Protein AF-A0A950AW48-F1 (afdb_monomer_lite)

Radius of gyration: 24.1 Å; chains: 1; bounding box: 48×38×62 Å

Foldseek 3Di:
DLVVVLVVLLVVLVVLLCLCPPCPVVDVVNVCSNPPDLCVSVVVLVVSLVVVVVVVPPVVVVSSVVSVCSSVPSSNVPDDVVVVVPDDDDDDFDAAEEEDEQPAVGDDLVVVLVVCVVVVHAYYHYHDYDDDPSNVVCVVVPSHDPDTDHDD

Secondary structure (DSSP, 8-state):
-HHHHHHHHHHHHHHHHHHHHSSGGGSGGGHHHHHS-GGGGSHHHHHHHHHHHTTT-HHHHHHHHHHHHHIIIIITT----HHHHHPPPPSS-B--EEEEE--TT---HHHHHHHHHHHT--EEEEES----HHHHHHHHTT----PPBP--

Structure (mmCIF, N/CA/C/O backbone):
data_AF-A0A950AW48-F1
#
_entry.id   AF-A0A950AW48-F1
#
loop_
_atom_site.group_PDB
_atom_site.id
_atom_site.type_symbol
_atom_site.label_atom_id
_atom_site.label_alt_id
_atom_site.label_comp_id
_atom_site.label_asym_id
_atom_site.label_entity_id
_atom_site.label_seq_id
_atom_site.pdbx_PDB_ins_code
_atom_site.Cartn_x
_atom_site.Cartn_y
_atom_site.Cartn_z
_atom_site.occupancy
_atom_site.B_iso_or_equiv
_atom_site.auth_seq_id
_atom_site.auth_comp_id
_atom_site.auth_asym_id
_atom_site.auth_atom_id
_atom_site.pdbx_PDB_model_num
ATOM 1 N N . MET A 1 1 ? -16.187 -2.684 31.216 1.00 87.19 1 MET A N 1
ATOM 2 C CA . MET A 1 1 ? -15.266 -3.676 30.612 1.00 87.19 1 MET A CA 1
ATOM 3 C C . MET A 1 1 ? -14.930 -3.366 29.148 1.00 87.19 1 MET A C 1
ATOM 5 O O . MET A 1 1 ? -13.755 -3.242 28.839 1.00 87.19 1 MET A O 1
ATOM 9 N N . ILE A 1 2 ? -15.912 -3.158 28.258 1.00 91.31 2 ILE A N 1
ATOM 10 C CA . ILE A 1 2 ? -15.657 -2.874 26.826 1.00 91.31 2 ILE A CA 1
ATOM 11 C C . ILE A 1 2 ? -14.794 -1.631 26.552 1.00 91.31 2 ILE A C 1
ATOM 13 O O . ILE A 1 2 ? -13.984 -1.632 25.629 1.00 91.31 2 ILE A O 1
ATOM 17 N N . ILE A 1 3 ? -14.921 -0.594 27.387 1.00 91.88 3 ILE A N 1
ATOM 18 C CA . ILE A 1 3 ? -14.107 0.625 27.291 1.00 91.88 3 ILE A CA 1
ATOM 19 C C . ILE A 1 3 ? -12.622 0.293 27.483 1.00 91.88 3 ILE A C 1
ATOM 21 O O . ILE A 1 3 ? -11.798 0.742 26.699 1.00 91.88 3 ILE A O 1
ATOM 25 N N . ILE A 1 4 ? -12.286 -0.555 28.461 1.00 94.56 4 ILE A N 1
ATOM 26 C CA . ILE A 1 4 ? -10.902 -0.971 28.732 1.00 94.56 4 ILE A CA 1
ATOM 27 C C . ILE A 1 4 ? -10.335 -1.732 27.529 1.00 94.56 4 ILE A C 1
ATOM 29 O O . ILE A 1 4 ? -9.248 -1.405 27.064 1.00 94.56 4 ILE A O 1
ATOM 33 N N . PHE A 1 5 ? -11.095 -2.683 26.971 1.00 94.88 5 PHE A N 1
ATOM 34 C CA . PHE A 1 5 ? -10.688 -3.397 25.755 1.00 94.88 5 PHE A CA 1
ATOM 35 C C . PHE A 1 5 ? -10.501 -2.459 24.560 1.00 94.88 5 PHE A C 1
ATOM 37 O O . PHE A 1 5 ? -9.543 -2.606 23.807 1.00 94.88 5 PHE A O 1
ATOM 44 N N . THR A 1 6 ? -11.383 -1.471 24.407 1.00 93.38 6 THR A N 1
ATOM 45 C CA . THR A 1 6 ? -11.291 -0.471 23.337 1.00 93.38 6 THR A CA 1
ATOM 46 C C . THR A 1 6 ? -10.041 0.391 23.495 1.00 93.38 6 THR A C 1
ATOM 48 O O . THR A 1 6 ? -9.312 0.577 22.527 1.00 93.38 6 THR A O 1
ATOM 51 N N . LEU A 1 7 ? -9.746 0.867 24.708 1.00 95.62 7 LEU A N 1
ATOM 52 C CA . LEU A 1 7 ? -8.540 1.647 24.990 1.00 95.62 7 LEU A CA 1
ATOM 53 C C . LEU A 1 7 ? -7.272 0.831 24.735 1.00 95.62 7 LEU A C 1
ATOM 55 O O . LEU A 1 7 ? -6.381 1.310 24.042 1.00 95.62 7 LEU A O 1
ATOM 59 N N . TYR A 1 8 ? -7.223 -0.415 25.212 1.00 96.94 8 TYR A N 1
ATOM 60 C CA . TYR A 1 8 ? -6.090 -1.309 24.969 1.00 96.94 8 TYR A CA 1
ATOM 61 C C . TYR A 1 8 ? -5.867 -1.537 23.471 1.00 96.94 8 TYR A C 1
ATOM 63 O O . TYR A 1 8 ? -4.742 -1.462 22.978 1.00 96.94 8 TYR A O 1
ATOM 71 N N . TYR A 1 9 ? -6.955 -1.753 22.729 1.00 96.31 9 TYR A N 1
ATOM 72 C CA . TYR A 1 9 ? -6.902 -1.938 21.287 1.00 96.31 9 TYR A CA 1
ATOM 73 C C . TYR A 1 9 ? -6.402 -0.689 20.551 1.00 96.31 9 TYR A C 1
ATOM 75 O O . TYR A 1 9 ? -5.538 -0.789 19.684 1.00 96.31 9 TYR A O 1
ATOM 83 N N . ILE A 1 10 ? -6.892 0.496 20.918 1.00 96.19 10 ILE A N 1
ATOM 84 C CA . ILE A 1 10 ? -6.431 1.766 20.342 1.00 96.19 10 ILE A CA 1
ATOM 85 C C . ILE A 1 10 ? -4.946 1.976 20.634 1.00 96.19 10 ILE A C 1
ATOM 87 O O . ILE A 1 10 ? -4.189 2.296 19.720 1.00 96.19 10 ILE A O 1
ATOM 91 N N . SER A 1 11 ? -4.510 1.753 21.877 1.00 97.12 11 SER A N 1
ATOM 92 C CA . SER A 1 11 ? -3.097 1.843 22.253 1.00 97.12 11 SER A CA 1
ATOM 93 C C . SER A 1 11 ? -2.231 0.891 21.429 1.00 97.12 11 SER A C 1
ATOM 95 O O . SER A 1 11 ? -1.180 1.304 20.943 1.00 97.12 11 SER A O 1
ATOM 97 N N . LEU A 1 12 ? -2.691 -0.344 21.198 1.00 96.19 12 LEU A N 1
ATOM 98 C CA . LEU A 1 12 ? -2.015 -1.306 20.328 1.00 96.19 12 LEU A CA 1
ATOM 99 C C . LEU A 1 12 ? -1.917 -0.795 18.884 1.00 96.19 12 LEU A C 1
ATOM 101 O O . LEU A 1 12 ? -0.830 -0.802 18.311 1.00 96.19 12 LEU A O 1
ATOM 105 N N . VAL A 1 13 ? -3.021 -0.320 18.297 1.00 95.94 13 VAL A N 1
ATOM 106 C CA . VAL A 1 13 ? -3.041 0.216 16.923 1.00 95.94 13 VAL A CA 1
ATOM 107 C C . VAL A 1 13 ? -2.088 1.402 16.783 1.00 95.94 13 VAL A C 1
ATOM 109 O O . VAL A 1 13 ? -1.331 1.465 15.815 1.00 95.94 13 VAL A O 1
ATOM 112 N N . VAL A 1 14 ? -2.077 2.321 17.751 1.00 96.00 14 VAL A N 1
ATOM 113 C CA . VAL A 1 14 ? -1.171 3.479 17.761 1.00 96.00 14 VAL A CA 1
ATOM 114 C C . VAL A 1 14 ? 0.286 3.037 17.901 1.00 96.00 14 VAL A C 1
ATOM 116 O O . VAL A 1 14 ? 1.136 3.537 17.165 1.00 96.00 14 VAL A O 1
ATOM 119 N N . ALA A 1 15 ? 0.582 2.081 18.783 1.00 94.00 15 ALA A N 1
ATOM 120 C CA . ALA A 1 15 ? 1.931 1.548 18.958 1.00 94.00 15 ALA A CA 1
ATOM 121 C C . ALA A 1 15 ? 2.442 0.859 17.684 1.00 94.00 15 ALA A C 1
ATOM 123 O O . ALA A 1 15 ? 3.562 1.124 17.252 1.00 94.00 15 ALA A O 1
ATOM 124 N N . VAL A 1 16 ? 1.610 0.037 17.035 1.00 92.94 16 VAL A N 1
ATOM 125 C CA . VAL A 1 16 ? 1.944 -0.599 15.750 1.00 92.94 16 VAL A CA 1
ATOM 126 C C . VAL A 1 16 ? 2.135 0.455 14.662 1.00 92.94 16 VAL A C 1
ATOM 128 O O . VAL A 1 16 ? 3.113 0.397 13.920 1.00 92.94 16 VAL A O 1
ATOM 131 N N . LEU A 1 17 ? 1.249 1.451 14.577 1.00 93.81 17 LEU A N 1
ATOM 132 C CA . LEU A 1 17 ? 1.378 2.538 13.610 1.00 93.81 17 LEU A CA 1
ATOM 133 C C . LEU A 1 17 ? 2.691 3.306 13.807 1.00 93.81 17 LEU A C 1
ATOM 135 O O . LEU A 1 17 ? 3.402 3.557 12.834 1.00 93.81 17 LEU A O 1
ATOM 139 N N . ALA A 1 18 ? 3.043 3.637 15.050 1.00 93.06 18 ALA A N 1
ATOM 140 C CA . ALA A 1 18 ? 4.308 4.280 15.384 1.00 93.06 18 ALA A CA 1
ATOM 141 C C . ALA A 1 18 ? 5.504 3.388 15.017 1.00 93.06 18 ALA A C 1
ATOM 143 O O . ALA A 1 18 ? 6.440 3.866 14.379 1.00 93.06 18 ALA A O 1
ATOM 144 N N . ALA A 1 19 ? 5.445 2.090 15.330 1.00 91.12 19 ALA A N 1
ATOM 145 C CA . ALA A 1 19 ? 6.488 1.115 15.011 1.00 91.12 19 ALA A CA 1
ATOM 146 C C . ALA A 1 19 ? 6.675 0.883 13.502 1.00 91.12 19 ALA A C 1
ATOM 148 O O . ALA A 1 19 ? 7.774 0.556 13.070 1.00 91.12 19 ALA A O 1
ATOM 149 N N . VAL A 1 20 ? 5.632 1.070 12.690 1.00 89.75 20 VAL A N 1
ATOM 150 C CA . VAL A 1 20 ? 5.726 1.001 11.222 1.00 89.75 20 VAL A CA 1
ATOM 151 C C . VAL A 1 20 ? 6.219 2.328 10.629 1.00 89.75 20 VAL A C 1
ATOM 153 O O . VAL A 1 20 ? 6.896 2.325 9.604 1.00 89.75 20 VAL A O 1
ATOM 156 N N . ARG A 1 21 ? 5.893 3.474 11.244 1.00 89.31 21 ARG A N 1
ATOM 157 C CA . ARG A 1 21 ? 6.190 4.810 10.690 1.00 89.31 21 ARG A CA 1
ATOM 158 C C . ARG A 1 21 ? 7.531 5.405 11.117 1.00 89.31 21 ARG A C 1
ATOM 160 O O . ARG A 1 21 ? 8.122 6.119 10.315 1.00 89.31 21 ARG A O 1
ATOM 167 N N . LEU A 1 22 ? 7.986 5.174 12.350 1.00 87.94 22 LEU A N 1
ATOM 168 C CA . LEU A 1 22 ? 9.159 5.858 12.921 1.00 87.94 22 LEU A CA 1
ATOM 169 C C . LEU A 1 22 ? 10.485 5.110 12.693 1.00 87.94 22 LEU A C 1
ATOM 171 O O . LEU A 1 22 ? 11.430 5.725 12.205 1.00 87.94 22 LEU A O 1
ATOM 175 N N . PRO A 1 23 ? 10.601 3.806 13.012 1.00 78.50 23 PRO A N 1
ATOM 176 C CA . PRO A 1 23 ? 11.867 3.079 12.929 1.00 78.50 23 PRO A CA 1
ATOM 177 C C . PRO A 1 23 ? 12.206 2.609 11.504 1.00 78.50 23 PRO A C 1
ATOM 179 O O . PRO A 1 23 ? 13.359 2.278 11.230 1.00 78.50 23 PRO A O 1
ATOM 182 N N . GLY A 1 24 ? 11.227 2.574 10.589 1.00 63.72 24 GLY A N 1
ATOM 183 C CA . GLY A 1 24 ? 11.379 1.963 9.264 1.00 63.72 24 GLY A CA 1
ATOM 184 C C . GLY A 1 24 ? 11.827 0.495 9.344 1.00 63.72 24 GLY A C 1
ATOM 185 O O . GLY A 1 24 ? 11.566 -0.197 10.328 1.00 63.72 24 GLY A O 1
ATOM 186 N N . GLU A 1 25 ? 12.553 0.033 8.324 1.00 67.38 25 GLU A N 1
ATOM 187 C CA . GLU A 1 25 ? 13.140 -1.319 8.247 1.00 67.38 25 GLU A CA 1
ATOM 188 C C . GLU A 1 25 ? 14.394 -1.502 9.129 1.00 67.38 25 GLU A C 1
ATOM 190 O O . GLU A 1 25 ? 15.075 -2.520 9.048 1.00 67.38 25 GLU A O 1
ATOM 195 N N . ARG A 1 26 ? 14.738 -0.522 9.979 1.00 83.31 26 ARG A N 1
ATOM 196 C CA . ARG A 1 26 ? 16.004 -0.530 10.737 1.00 83.31 26 ARG A CA 1
ATOM 197 C C . ARG A 1 26 ? 16.027 -1.535 11.888 1.00 83.31 26 ARG A C 1
ATOM 199 O O . ARG A 1 26 ? 17.103 -1.885 12.362 1.00 83.31 26 ARG A O 1
ATOM 206 N N . LEU A 1 27 ? 14.861 -1.968 12.365 1.00 88.50 27 LEU A N 1
ATOM 207 C CA . LEU A 1 27 ? 14.727 -2.883 13.495 1.00 88.50 27 LEU A CA 1
ATOM 208 C C . LEU A 1 27 ? 14.088 -4.187 13.013 1.00 88.50 27 LEU A C 1
ATOM 210 O O . LEU A 1 27 ? 12.917 -4.206 12.653 1.00 88.50 27 LEU A O 1
ATOM 214 N N . TRP A 1 28 ? 14.819 -5.301 13.067 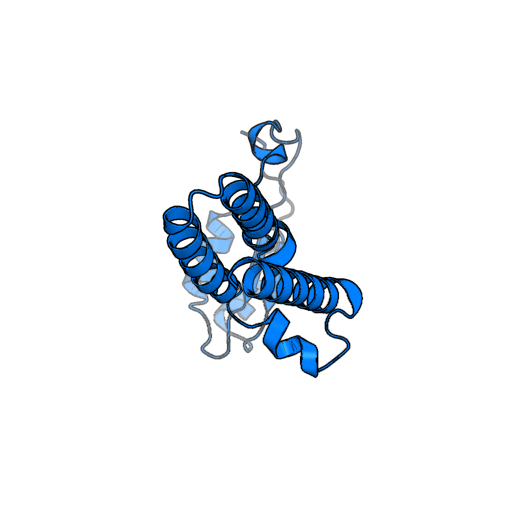1.00 88.56 28 TRP A N 1
ATOM 215 C CA . TRP A 1 28 ? 14.288 -6.614 12.676 1.00 88.56 28 TRP A CA 1
ATOM 216 C C . TRP A 1 28 ? 12.935 -6.989 13.334 1.00 88.56 28 TRP A C 1
ATOM 218 O O . TRP A 1 28 ? 12.113 -7.595 12.642 1.00 88.56 28 TRP A O 1
ATOM 228 N N . PRO A 1 29 ? 12.613 -6.607 14.596 1.00 88.56 29 PRO A N 1
ATOM 229 C CA . PRO A 1 29 ? 11.332 -6.957 15.209 1.00 88.56 29 PRO A CA 1
ATOM 230 C C . PRO A 1 29 ? 10.125 -6.256 14.576 1.00 88.56 29 PRO A C 1
ATOM 232 O O . PRO A 1 29 ? 8.997 -6.695 14.786 1.00 88.56 29 PRO A O 1
ATOM 235 N N . THR A 1 30 ? 10.320 -5.172 13.814 1.00 89.88 30 THR A N 1
ATOM 236 C CA . THR A 1 30 ? 9.215 -4.503 13.108 1.00 89.88 30 THR A CA 1
ATOM 237 C C . THR A 1 30 ? 8.895 -5.178 11.778 1.00 89.88 30 THR A C 1
ATOM 239 O O . THR A 1 30 ? 7.802 -4.973 11.257 1.00 89.88 30 THR A O 1
ATOM 242 N N . ALA A 1 31 ? 9.776 -6.036 11.248 1.00 89.25 31 ALA A N 1
ATOM 243 C CA . ALA A 1 31 ? 9.563 -6.701 9.965 1.00 89.25 31 ALA A CA 1
ATOM 244 C C . ALA A 1 31 ? 8.255 -7.516 9.927 1.00 89.25 31 ALA A C 1
ATOM 246 O O . ALA A 1 31 ? 7.472 -7.303 8.999 1.00 89.25 31 ALA A O 1
ATOM 247 N N . PRO A 1 32 ? 7.909 -8.349 10.933 1.00 90.88 32 PRO A N 1
ATOM 248 C CA . PRO A 1 32 ? 6.603 -9.005 10.959 1.00 90.88 32 PRO A CA 1
ATOM 249 C C . PRO A 1 32 ? 5.437 -8.012 10.900 1.00 90.88 32 PRO A C 1
ATOM 251 O O . PRO A 1 32 ? 4.455 -8.275 10.217 1.00 90.88 32 PRO A O 1
ATOM 254 N N . LEU A 1 33 ? 5.544 -6.847 11.550 1.00 89.62 33 LEU A N 1
ATOM 255 C CA . LEU A 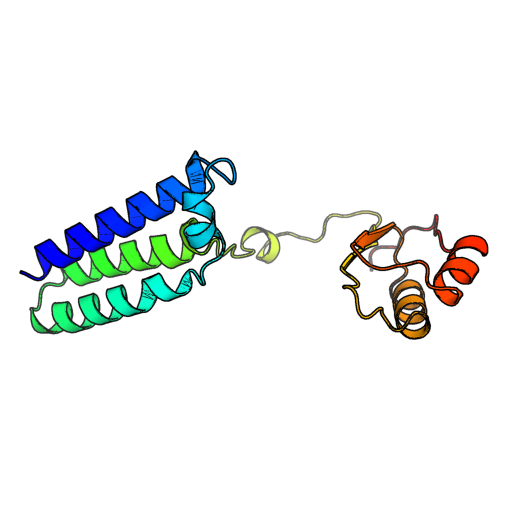1 33 ? 4.502 -5.811 11.506 1.00 89.62 33 LEU A CA 1
ATOM 256 C C . LEU A 1 33 ? 4.377 -5.165 10.120 1.00 89.62 33 LEU A C 1
ATOM 258 O O . LEU A 1 33 ? 3.273 -4.847 9.680 1.00 89.62 33 LEU A O 1
ATOM 262 N N . VAL A 1 34 ? 5.503 -4.969 9.431 1.00 88.25 34 VAL A N 1
ATOM 263 C CA . VAL A 1 34 ? 5.549 -4.370 8.091 1.00 88.25 34 VAL A CA 1
ATOM 264 C C . VAL A 1 34 ? 5.009 -5.332 7.033 1.00 88.25 34 VAL A C 1
ATOM 266 O O . VAL A 1 34 ? 4.264 -4.888 6.154 1.00 88.25 34 VAL A O 1
ATOM 269 N N . TYR A 1 35 ? 5.356 -6.620 7.138 1.00 89.50 35 TYR A N 1
ATOM 270 C CA . TYR A 1 35 ? 5.035 -7.653 6.150 1.00 89.50 35 TYR A CA 1
ATOM 271 C C . TYR A 1 35 ? 3.745 -8.432 6.437 1.00 89.50 35 TYR A C 1
ATOM 273 O O . TYR A 1 35 ? 3.233 -9.091 5.530 1.00 89.50 35 TYR A O 1
ATOM 281 N N . MET A 1 36 ? 3.186 -8.378 7.652 1.00 92.62 36 MET A N 1
ATOM 282 C CA . MET A 1 36 ? 1.914 -9.052 7.914 1.00 92.62 36 MET A CA 1
ATOM 283 C C . MET A 1 36 ? 0.756 -8.392 7.149 1.00 92.62 36 MET A C 1
ATOM 285 O O . MET A 1 36 ? 0.751 -7.172 6.938 1.00 92.62 36 MET A O 1
ATOM 289 N N . PRO A 1 37 ? -0.291 -9.156 6.796 1.00 93.69 37 PRO A N 1
ATOM 290 C CA . PRO A 1 37 ? -1.494 -8.579 6.223 1.00 93.69 37 PRO A CA 1
ATOM 291 C C . PRO A 1 37 ? -2.173 -7.620 7.214 1.00 93.69 37 PRO A C 1
ATOM 293 O O . PRO A 1 37 ? -2.791 -8.025 8.195 1.00 93.69 37 PRO A O 1
ATOM 296 N N . ARG A 1 38 ? -2.091 -6.315 6.940 1.00 93.25 38 ARG A N 1
ATOM 297 C CA . ARG A 1 38 ? -2.592 -5.256 7.839 1.00 93.25 38 ARG A CA 1
ATOM 298 C C . ARG A 1 38 ? -4.116 -5.265 8.026 1.00 93.25 38 ARG A C 1
ATOM 300 O O . ARG A 1 38 ? -4.626 -4.644 8.952 1.00 93.25 38 ARG A O 1
ATOM 307 N N . TRP A 1 39 ? -4.850 -5.997 7.185 1.00 94.44 39 TRP A N 1
ATOM 308 C CA . TRP A 1 39 ? -6.292 -6.197 7.349 1.00 94.44 39 TRP A CA 1
ATOM 309 C C . TRP A 1 39 ? -6.640 -7.033 8.591 1.00 94.44 39 TRP A C 1
ATOM 311 O O . TRP A 1 39 ? -7.774 -6.963 9.056 1.00 94.44 39 TRP A O 1
ATOM 321 N N . LEU A 1 40 ? -5.680 -7.759 9.182 1.00 95.69 40 LEU A N 1
ATOM 322 C CA . LEU A 1 40 ? -5.870 -8.505 10.434 1.00 95.69 40 LEU A CA 1
ATOM 323 C C . LEU A 1 40 ? -6.219 -7.603 11.636 1.00 95.69 40 LEU A C 1
ATOM 325 O O . LEU A 1 40 ? -6.744 -8.089 12.634 1.00 95.69 40 LEU A O 1
ATOM 329 N N . PHE A 1 41 ? -6.008 -6.286 11.525 1.00 94.56 41 PHE A N 1
ATOM 330 C CA . PHE A 1 41 ? -6.441 -5.283 12.505 1.00 94.56 41 PHE A CA 1
ATOM 331 C C . PHE A 1 41 ? -7.901 -4.810 12.302 1.00 94.56 41 PHE A C 1
ATOM 333 O O . PHE A 1 41 ? -8.370 -3.908 12.993 1.00 94.56 41 PHE A O 1
ATOM 340 N N . LEU A 1 42 ? -8.661 -5.367 11.356 1.00 94.81 42 LEU A N 1
ATOM 341 C CA . LEU A 1 42 ? -10.086 -5.041 11.188 1.00 94.81 42 LEU A CA 1
ATOM 342 C C . LEU A 1 42 ? -11.024 -5.973 11.978 1.00 94.81 42 LEU A C 1
ATOM 344 O O . LEU A 1 42 ? -11.934 -5.452 12.626 1.00 94.81 42 LEU A O 1
ATOM 348 N N . PRO A 1 43 ? -10.831 -7.310 12.008 1.00 96.00 43 PRO A N 1
ATOM 349 C CA . PRO A 1 43 ? -11.729 -8.209 12.732 1.00 96.00 43 PRO A CA 1
ATOM 350 C C . PRO A 1 43 ? -11.898 -7.888 14.226 1.00 96.00 43 PRO A C 1
ATOM 352 O O . PRO A 1 43 ? -13.047 -7.833 14.667 1.00 96.00 43 PRO A O 1
ATOM 355 N N . PRO A 1 44 ? -10.835 -7.603 15.014 1.00 94.75 44 PRO A N 1
ATOM 356 C CA . PRO A 1 44 ? -11.011 -7.252 16.424 1.00 94.75 44 PRO A CA 1
ATOM 357 C C . PRO A 1 44 ? -11.867 -5.995 16.603 1.00 94.75 44 PRO A C 1
ATOM 359 O O . PRO A 1 44 ? -12.701 -5.930 17.501 1.00 94.75 44 PRO A O 1
ATOM 362 N N . LEU A 1 45 ? -11.704 -5.018 15.708 1.00 94.25 45 LEU A N 1
ATOM 363 C CA . LEU A 1 45 ? -12.476 -3.784 15.724 1.00 94.25 45 LEU A CA 1
ATOM 364 C C . LEU A 1 45 ? -13.951 -4.025 15.376 1.00 94.25 45 LEU A C 1
ATOM 366 O O . LEU A 1 45 ? -14.824 -3.464 16.033 1.00 94.25 45 LEU A O 1
ATOM 370 N N . LEU A 1 46 ? -14.233 -4.899 14.405 1.00 94.38 46 LEU A N 1
ATOM 371 C CA . LEU A 1 46 ? -15.599 -5.304 14.069 1.00 94.38 46 LEU A CA 1
ATOM 372 C C . LEU A 1 46 ? -16.277 -6.003 15.255 1.00 94.38 46 LEU A C 1
ATOM 374 O O . LEU A 1 46 ? -17.410 -5.673 15.596 1.00 94.38 46 LEU A O 1
ATOM 378 N N . VAL A 1 47 ? -15.575 -6.923 15.922 1.00 94.94 47 VAL A N 1
ATOM 379 C CA . VAL A 1 47 ? -16.090 -7.605 17.118 1.00 94.94 47 VAL A CA 1
ATOM 380 C C . VAL A 1 47 ? -16.375 -6.598 18.234 1.00 94.94 47 VAL A C 1
ATOM 382 O O . VAL A 1 47 ? -17.461 -6.621 18.809 1.00 94.94 47 VAL A O 1
ATOM 385 N N . LEU A 1 48 ? -15.446 -5.679 18.516 1.00 93.00 48 LEU A N 1
ATOM 386 C CA . LEU A 1 48 ? -15.642 -4.643 19.535 1.00 93.00 48 LEU A CA 1
ATOM 387 C C . LEU A 1 48 ? -16.824 -3.720 19.208 1.00 93.00 48 LEU A C 1
ATOM 389 O O . LEU A 1 48 ? -17.584 -3.388 20.117 1.00 93.00 48 LEU A O 1
ATOM 393 N N . ALA A 1 49 ? -17.018 -3.355 17.939 1.00 91.44 49 ALA A N 1
ATOM 394 C CA . ALA A 1 49 ? -18.152 -2.542 17.503 1.00 91.44 49 ALA A CA 1
ATOM 395 C C . ALA A 1 49 ? -19.493 -3.272 17.691 1.00 91.44 49 ALA A C 1
ATOM 397 O O . ALA A 1 49 ? -20.425 -2.711 18.263 1.00 91.44 49 ALA A O 1
ATOM 398 N N . LEU A 1 50 ? -19.573 -4.552 17.306 1.00 92.81 50 LEU A N 1
ATOM 399 C CA . LEU A 1 50 ? -20.779 -5.371 17.485 1.00 92.81 50 LEU A CA 1
ATOM 400 C C . LEU A 1 50 ? -21.135 -5.582 18.964 1.00 92.81 50 LEU A C 1
ATOM 402 O O . LEU A 1 50 ? -22.310 -5.579 19.332 1.00 92.81 50 LEU A O 1
ATOM 406 N N . VAL A 1 51 ? -20.137 -5.761 19.836 1.00 91.69 51 VAL A N 1
ATOM 407 C CA . VAL A 1 51 ? -20.382 -5.863 21.284 1.00 91.69 51 VAL A CA 1
ATOM 408 C C . VAL A 1 51 ? -20.787 -4.502 21.864 1.00 91.69 51 VAL A C 1
ATOM 410 O O . VAL A 1 51 ? -21.650 -4.453 22.741 1.00 91.69 51 VAL A O 1
ATOM 413 N N . ALA A 1 52 ? -20.221 -3.397 21.368 1.00 89.75 52 ALA A N 1
ATOM 414 C CA . ALA A 1 52 ? -20.585 -2.049 21.804 1.00 89.75 52 ALA A CA 1
ATOM 415 C C . ALA A 1 52 ? -22.016 -1.667 21.422 1.00 89.75 52 ALA A C 1
ATOM 417 O O . ALA A 1 52 ? -22.688 -1.005 22.216 1.00 89.75 52 ALA A O 1
ATOM 418 N N . ASP A 1 53 ? -22.509 -2.136 20.277 1.00 90.62 53 ASP A N 1
ATOM 419 C CA . ASP A 1 53 ? -23.892 -1.923 19.853 1.00 90.62 53 ASP A CA 1
ATOM 420 C C . ASP A 1 53 ? -24.903 -2.409 20.902 1.00 90.62 53 ASP A C 1
ATOM 422 O O . ASP A 1 53 ? -25.822 -1.686 21.291 1.00 90.62 53 ASP A O 1
ATOM 426 N N . ARG A 1 54 ? -24.640 -3.581 21.498 1.00 90.81 54 ARG A N 1
ATOM 427 C CA . ARG A 1 54 ? -25.472 -4.138 22.577 1.00 90.81 54 ARG A CA 1
ATOM 428 C C . ARG A 1 54 ? -25.479 -3.299 23.855 1.00 90.81 54 ARG A C 1
ATOM 430 O O . ARG A 1 54 ? -26.398 -3.430 24.654 1.00 90.81 54 ARG A O 1
ATOM 437 N N . SER A 1 55 ? -24.477 -2.444 24.059 1.00 85.19 55 SER A N 1
ATOM 438 C CA . SER A 1 55 ? -24.378 -1.565 25.234 1.00 85.19 55 SER A CA 1
ATOM 439 C C . SER A 1 55 ? -25.016 -0.183 25.045 1.00 85.19 55 SER A C 1
ATOM 441 O O . SER A 1 55 ? -24.938 0.640 25.951 1.00 85.19 55 SER A O 1
ATOM 443 N N . GLN A 1 56 ? -25.632 0.090 23.884 1.00 84.12 56 GLN A N 1
ATOM 444 C CA . GLN A 1 56 ? -26.303 1.359 23.544 1.00 84.12 56 GLN A CA 1
ATOM 445 C C . GLN A 1 56 ? 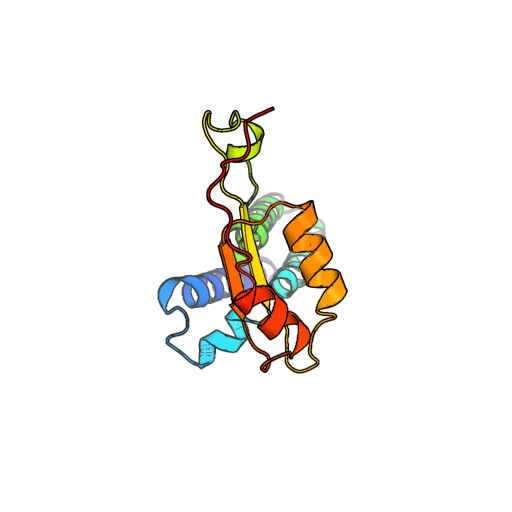-25.422 2.626 23.649 1.00 84.12 56 GLN A C 1
ATOM 447 O O . GLN A 1 56 ? -25.907 3.756 23.554 1.00 84.12 56 GLN A O 1
ATOM 452 N N . CYS A 1 57 ? -24.102 2.479 23.781 1.00 84.44 57 CYS A N 1
ATOM 453 C CA . CYS A 1 57 ? -23.166 3.597 23.857 1.00 84.44 57 CYS A CA 1
ATOM 454 C C . CYS A 1 57 ? -22.808 4.123 22.458 1.00 84.44 57 CYS A C 1
ATOM 456 O O . CYS A 1 57 ? -21.785 3.749 21.884 1.00 84.44 57 CYS A O 1
ATOM 458 N N . ARG A 1 58 ? -23.606 5.060 21.929 1.00 87.50 58 ARG A N 1
ATOM 459 C CA . ARG A 1 58 ? -23.351 5.720 20.627 1.00 87.50 58 ARG A CA 1
ATOM 460 C C . ARG A 1 58 ? -21.947 6.325 20.497 1.00 87.50 58 ARG A C 1
ATOM 462 O O . ARG A 1 58 ? -21.382 6.333 19.409 1.00 87.50 58 ARG A O 1
ATOM 469 N N . THR A 1 59 ? -21.350 6.791 21.592 1.00 91.31 59 THR A N 1
ATOM 470 C CA . THR A 1 59 ? -19.985 7.341 21.585 1.00 91.31 59 THR A CA 1
ATOM 471 C C . THR A 1 59 ? -18.933 6.293 21.205 1.00 91.31 59 THR A C 1
ATOM 473 O O . THR A 1 59 ? -17.959 6.626 20.535 1.00 91.31 59 THR A O 1
ATOM 476 N N . LEU A 1 60 ? -19.130 5.019 21.569 1.00 91.12 60 LEU A N 1
ATOM 477 C CA . LEU A 1 60 ? -18.190 3.948 21.219 1.00 91.12 60 LEU A CA 1
ATOM 478 C C . LEU A 1 60 ? -18.182 3.666 19.717 1.00 91.12 60 LEU A C 1
ATOM 480 O O . LEU A 1 60 ? -17.113 3.448 19.156 1.00 91.12 60 LEU A O 1
ATOM 484 N N . TRP A 1 61 ? -19.333 3.780 19.053 1.00 90.75 61 TRP A N 1
ATOM 485 C CA . TRP A 1 61 ? -19.423 3.677 17.597 1.00 90.75 61 TRP A CA 1
ATOM 486 C C . TRP A 1 61 ? -18.565 4.728 16.885 1.00 90.75 61 TRP A C 1
ATOM 488 O O . TRP A 1 61 ? -17.864 4.399 15.929 1.00 90.75 61 TRP A O 1
ATOM 498 N N . LEU A 1 62 ? -18.556 5.973 17.375 1.00 92.88 62 LEU A N 1
ATOM 499 C CA . LEU A 1 62 ? -17.682 7.022 16.837 1.00 92.88 62 LEU A CA 1
ATOM 500 C C . LEU A 1 62 ? -16.203 6.683 17.052 1.00 92.88 62 LEU A C 1
ATOM 502 O O . LEU A 1 62 ? -15.404 6.811 16.128 1.00 92.88 62 LEU A O 1
ATOM 506 N N . VAL A 1 63 ? -15.841 6.201 18.244 1.00 94.81 63 VAL A N 1
ATOM 507 C CA . VAL A 1 63 ? -14.462 5.800 18.567 1.00 94.81 63 VAL A CA 1
ATOM 508 C C . VAL A 1 63 ? -13.997 4.640 17.683 1.00 94.81 63 VAL A C 1
ATOM 510 O O . VAL A 1 63 ? -12.895 4.690 17.133 1.00 94.81 63 VAL A O 1
ATOM 513 N N . HIS A 1 64 ? -14.826 3.612 17.488 1.00 94.06 64 HIS A N 1
ATOM 514 C CA . HIS A 1 64 ? -14.510 2.491 16.599 1.00 94.06 64 HIS A CA 1
ATOM 515 C C . HIS A 1 64 ? -14.453 2.929 15.140 1.00 94.06 64 HIS A C 1
ATOM 517 O O . HIS A 1 64 ? -13.536 2.518 14.439 1.00 94.06 64 HIS A O 1
ATOM 523 N N . GLY A 1 65 ? -15.349 3.814 14.699 1.00 94.88 65 GLY A N 1
ATOM 524 C CA . GLY A 1 65 ? -15.315 4.398 13.358 1.00 94.88 65 GLY A CA 1
ATOM 525 C C . GLY A 1 65 ? -14.020 5.167 13.086 1.00 94.88 65 GLY A C 1
ATOM 526 O O . GLY A 1 65 ? -13.349 4.914 12.088 1.00 94.88 65 GLY A O 1
ATOM 527 N N . ILE A 1 66 ? -13.606 6.044 14.006 1.00 95.62 66 ILE A N 1
ATOM 528 C CA . ILE A 1 66 ? -12.328 6.769 13.911 1.00 95.62 66 ILE A CA 1
ATOM 529 C C . ILE A 1 66 ? -11.154 5.785 13.899 1.00 95.62 66 ILE A C 1
ATOM 531 O O . ILE A 1 66 ? -10.254 5.898 13.068 1.00 95.62 66 ILE A O 1
ATOM 535 N N . THR A 1 67 ? -11.176 4.782 14.776 1.00 94.88 67 THR A N 1
ATOM 536 C 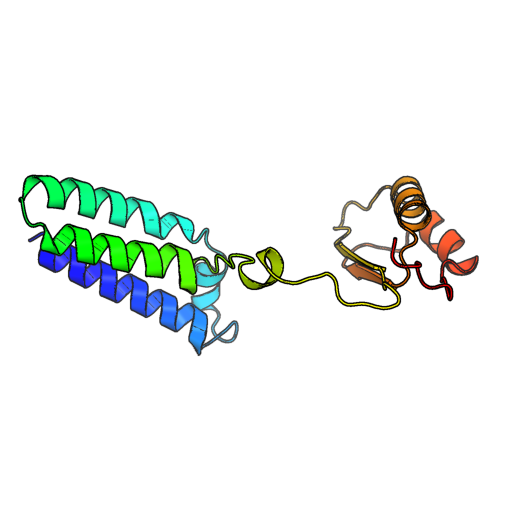CA . THR A 1 67 ? -10.115 3.769 14.836 1.00 94.88 67 THR A CA 1
ATOM 537 C C . THR A 1 67 ? -10.050 2.947 13.541 1.00 94.88 67 THR A C 1
ATOM 539 O O . THR A 1 67 ? -8.959 2.691 13.036 1.00 94.88 67 THR A O 1
ATOM 542 N N . ALA A 1 68 ? -11.194 2.609 12.938 1.00 95.06 68 ALA A N 1
ATOM 543 C CA . ALA A 1 68 ? -11.268 1.944 11.637 1.00 95.06 68 ALA A CA 1
ATOM 544 C C . ALA A 1 68 ? -10.634 2.795 10.533 1.00 95.06 68 ALA A C 1
ATOM 546 O O . ALA A 1 68 ? -9.883 2.271 9.715 1.00 95.06 68 ALA A O 1
ATOM 547 N N . LEU A 1 69 ? -10.886 4.109 10.532 1.00 94.94 69 LEU A N 1
ATOM 548 C CA . LEU A 1 69 ? -10.273 5.039 9.582 1.00 94.94 69 LEU A CA 1
ATOM 549 C C . LEU A 1 69 ? -8.753 5.128 9.766 1.00 94.94 69 LEU A C 1
ATOM 551 O O . LEU A 1 69 ? -8.027 5.199 8.777 1.00 94.94 69 LEU A O 1
ATOM 555 N N . VAL A 1 70 ? -8.253 5.068 11.003 1.00 94.88 70 VAL A N 1
ATOM 556 C CA . VAL A 1 70 ? -6.808 5.004 11.286 1.00 94.88 70 VAL A CA 1
ATOM 557 C C . VAL A 1 70 ? -6.201 3.683 10.791 1.00 94.88 70 VAL A C 1
ATOM 559 O O . VAL A 1 70 ? -5.126 3.677 10.190 1.00 94.88 70 VAL A O 1
ATOM 562 N N . VAL A 1 71 ? -6.889 2.556 10.982 1.00 94.44 71 VAL A N 1
ATOM 563 C CA . VAL A 1 71 ? -6.429 1.258 10.465 1.00 94.44 71 VAL A CA 1
ATOM 564 C C . VAL A 1 71 ? -6.434 1.254 8.932 1.00 94.44 71 VAL A C 1
ATOM 566 O O . VAL A 1 71 ? -5.414 0.968 8.310 1.00 94.44 71 VAL A O 1
ATOM 569 N N . ALA A 1 72 ? -7.546 1.626 8.302 1.00 93.38 72 ALA A N 1
ATOM 570 C CA . ALA A 1 72 ? -7.697 1.607 6.850 1.00 93.38 72 ALA A CA 1
ATOM 571 C C . ALA A 1 72 ? -6.817 2.653 6.142 1.00 93.38 72 ALA A C 1
ATOM 573 O O . ALA A 1 72 ? -6.257 2.387 5.085 1.00 93.38 72 ALA A O 1
ATOM 574 N N . GLY A 1 73 ? -6.661 3.845 6.710 1.00 92.50 73 GLY A N 1
ATOM 575 C CA . GLY A 1 73 ? -5.864 4.912 6.112 1.00 92.50 73 GLY A CA 1
ATOM 576 C C . GLY A 1 73 ? -4.371 4.738 6.398 1.00 92.50 73 GLY A C 1
ATOM 577 O O . GLY A 1 73 ? -3.657 4.094 5.626 1.00 92.50 73 GLY A O 1
ATOM 578 N N . PRO A 1 74 ? -3.851 5.342 7.480 1.00 90.75 74 PRO A N 1
ATOM 579 C CA . PRO A 1 74 ? -2.417 5.438 7.716 1.00 90.75 74 PRO A CA 1
ATOM 580 C C . PRO A 1 74 ? -1.718 4.103 7.989 1.00 90.75 74 PRO A C 1
ATOM 582 O O . PRO A 1 74 ? -0.541 4.000 7.625 1.00 90.75 74 PRO A O 1
ATOM 585 N N . LEU A 1 75 ? -2.392 3.112 8.590 1.00 91.12 75 LEU A N 1
ATOM 586 C CA . LEU A 1 75 ? -1.794 1.800 8.851 1.00 91.12 75 LEU A CA 1
ATOM 587 C C . LEU A 1 75 ? -1.777 0.938 7.580 1.00 91.12 75 LEU A C 1
ATOM 589 O O . LEU A 1 75 ? -0.706 0.548 7.123 1.00 91.12 75 LEU A O 1
ATOM 593 N N . MET A 1 76 ? -2.929 0.696 6.947 1.00 91.62 76 MET A N 1
ATOM 594 C CA . MET A 1 76 ? -3.005 -0.074 5.697 1.00 91.62 76 MET A CA 1
ATOM 595 C C . MET A 1 76 ? -2.372 0.642 4.496 1.00 91.62 76 MET A C 1
ATOM 597 O O . MET A 1 76 ? -2.059 -0.020 3.513 1.00 91.62 76 MET A O 1
ATOM 601 N N . GLN A 1 77 ? -2.102 1.949 4.596 1.00 88.69 77 GLN A N 1
ATOM 602 C CA . GLN A 1 77 ? -1.585 2.798 3.515 1.00 88.69 77 GLN A CA 1
ATOM 603 C C . GLN A 1 77 ? -2.512 2.822 2.292 1.00 88.69 77 GLN A C 1
ATOM 605 O O . GLN A 1 77 ? -2.049 2.875 1.152 1.00 88.69 77 GLN A O 1
ATOM 610 N N . ILE A 1 78 ? -3.831 2.802 2.515 1.00 86.94 78 ILE A N 1
ATOM 611 C CA . ILE A 1 78 ? -4.792 2.968 1.423 1.00 86.94 78 ILE A CA 1
ATOM 612 C C . ILE A 1 78 ? -4.656 4.396 0.883 1.00 86.94 78 ILE A C 1
ATOM 614 O O . ILE A 1 78 ? -5.126 5.365 1.478 1.00 86.94 78 ILE A O 1
ATOM 618 N N . ALA A 1 79 ? -3.983 4.522 -0.258 1.00 80.88 79 ALA A N 1
ATOM 619 C CA . ALA A 1 79 ? -3.845 5.770 -0.987 1.00 80.88 79 ALA A CA 1
ATOM 620 C C . ALA A 1 79 ? -5.007 5.906 -1.976 1.00 80.88 79 ALA A C 1
ATOM 622 O O . ALA A 1 79 ? -4.984 5.342 -3.071 1.00 80.88 79 ALA A O 1
ATOM 623 N N . LEU A 1 80 ? -6.038 6.663 -1.596 1.00 80.44 80 LEU A N 1
ATOM 624 C CA . LEU A 1 80 ? -7.091 7.036 -2.535 1.00 80.44 80 LEU A CA 1
ATOM 625 C C . LEU A 1 80 ? -6.516 8.039 -3.549 1.00 80.44 80 LEU A C 1
ATOM 627 O O . LEU A 1 80 ? -5.946 9.056 -3.142 1.00 80.44 80 LEU A O 1
ATOM 631 N N . PRO A 1 81 ? -6.675 7.820 -4.866 1.00 80.56 81 PRO A N 1
ATOM 632 C CA . PRO A 1 81 ? -6.112 8.688 -5.896 1.00 80.56 81 PRO A CA 1
ATOM 633 C C . PRO A 1 81 ? -6.937 9.978 -6.072 1.00 80.56 81 PRO A C 1
ATOM 635 O O . PRO A 1 81 ? -7.201 10.398 -7.194 1.00 80.56 81 PRO A O 1
ATOM 638 N N . ILE A 1 82 ? -7.343 10.628 -4.975 1.00 82.69 82 ILE A N 1
ATOM 639 C CA . ILE A 1 82 ? -8.274 11.771 -4.957 1.00 82.69 82 ILE A CA 1
ATOM 640 C C . ILE A 1 82 ? -7.765 12.908 -5.852 1.00 82.69 82 ILE A C 1
ATOM 642 O O . ILE A 1 82 ? -8.529 13.478 -6.629 1.00 82.69 82 ILE A O 1
ATOM 646 N N . GLY A 1 83 ? -6.458 13.184 -5.814 1.00 78.25 83 GLY A N 1
ATOM 647 C CA . GLY A 1 83 ? -5.831 14.176 -6.690 1.00 78.25 83 GLY A CA 1
ATOM 648 C C . GLY A 1 83 ? -5.891 13.798 -8.173 1.00 78.25 83 GLY A C 1
ATOM 649 O O . GLY A 1 83 ? -6.119 14.661 -9.012 1.00 78.25 83 GLY A O 1
ATOM 650 N N . ARG A 1 84 ? -5.773 12.507 -8.514 1.00 78.00 84 ARG A N 1
ATOM 651 C CA . ARG A 1 84 ? -5.872 12.033 -9.907 1.00 78.00 84 ARG A CA 1
ATOM 652 C C . ARG A 1 84 ? -7.306 12.036 -10.430 1.00 78.00 84 ARG A C 1
ATOM 654 O O . ARG A 1 84 ? -7.489 12.183 -11.628 1.00 78.00 84 ARG A O 1
ATOM 661 N N . LEU A 1 85 ? -8.306 11.914 -9.554 1.00 81.38 85 LEU A N 1
ATOM 662 C CA . LEU A 1 85 ? -9.718 11.976 -9.952 1.00 81.38 85 LEU A CA 1
ATOM 663 C C . LEU A 1 85 ? -10.124 13.362 -10.476 1.00 81.38 85 LEU A C 1
ATOM 665 O O . LEU A 1 85 ? -11.078 13.464 -11.239 1.00 81.38 85 LEU A O 1
ATOM 669 N N . ARG A 1 86 ? -9.417 14.425 -10.070 1.00 82.56 86 ARG A N 1
ATOM 670 C CA . ARG A 1 86 ? -9.690 15.810 -10.500 1.00 82.56 86 ARG A CA 1
ATOM 671 C C . ARG A 1 86 ? -8.593 16.418 -11.372 1.00 82.56 86 ARG A C 1
ATOM 673 O O . ARG A 1 86 ? -8.812 17.471 -11.966 1.00 82.56 86 ARG A O 1
ATOM 680 N N . ALA A 1 87 ? -7.421 15.794 -11.446 1.00 83.56 87 ALA A N 1
ATOM 681 C CA . ALA A 1 87 ? -6.326 16.296 -12.260 1.00 83.56 87 ALA A CA 1
ATOM 682 C C . ALA A 1 87 ? -6.607 16.066 -13.747 1.00 83.56 87 ALA A C 1
ATOM 684 O O . ALA A 1 87 ? -6.894 14.949 -14.181 1.00 83.56 87 ALA A O 1
ATOM 685 N N . ARG A 1 88 ? -6.454 17.125 -14.546 1.00 81.19 88 ARG A N 1
ATOM 686 C CA . ARG A 1 88 ? -6.298 16.963 -15.992 1.00 81.19 88 ARG A CA 1
ATOM 687 C C . ARG A 1 88 ? -4.962 16.263 -16.262 1.00 81.19 88 ARG A C 1
ATOM 689 O O . ARG A 1 88 ? -4.002 16.513 -15.528 1.00 81.19 88 ARG A O 1
ATOM 696 N N . PRO A 1 89 ? -4.875 15.409 -17.296 1.00 80.19 89 PRO A N 1
ATOM 697 C CA . PRO A 1 89 ? -3.593 14.870 -17.725 1.00 80.19 89 PRO A CA 1
ATOM 698 C C . PRO A 1 89 ? -2.611 16.027 -17.957 1.00 80.19 89 PRO A C 1
ATOM 700 O O . PRO A 1 89 ? -3.007 17.014 -18.585 1.00 80.19 89 PRO A O 1
ATOM 703 N N . PRO A 1 90 ? -1.366 15.946 -17.454 1.00 81.56 90 PRO A N 1
ATOM 704 C CA . PRO A 1 90 ? -0.385 16.986 -17.719 1.00 81.56 90 PRO A CA 1
ATOM 705 C C . PRO A 1 90 ? -0.177 17.110 -19.239 1.00 81.56 90 PRO A C 1
ATOM 707 O O . PRO A 1 90 ? -0.085 16.079 -19.919 1.00 81.56 90 PRO A O 1
ATOM 710 N N . PRO A 1 91 ? -0.144 18.337 -19.788 1.00 82.81 91 PRO A N 1
ATOM 711 C CA . PRO A 1 91 ? 0.159 18.541 -21.196 1.00 82.81 91 PRO A CA 1
ATOM 712 C C . PRO A 1 91 ? 1.620 18.169 -21.475 1.00 82.81 91 PRO A C 1
ATOM 714 O O . PRO A 1 91 ? 2.486 18.348 -20.619 1.00 82.81 91 PRO A O 1
ATOM 717 N N . GLY A 1 92 ? 1.893 17.676 -22.683 1.00 84.94 92 GLY A N 1
ATOM 718 C CA . GLY A 1 92 ? 3.250 17.387 -23.146 1.00 84.94 92 GLY A CA 1
ATOM 719 C C . GLY A 1 92 ? 3.517 15.918 -23.491 1.00 84.94 92 GLY A C 1
ATOM 720 O O . GLY A 1 92 ? 2.617 15.071 -23.431 1.00 84.94 92 GLY A O 1
ATOM 721 N N . PRO A 1 93 ? 4.760 15.618 -23.907 1.00 83.12 93 PRO A N 1
ATOM 722 C CA . PRO A 1 93 ? 5.163 14.282 -24.322 1.00 83.12 93 PRO A CA 1
ATOM 723 C C . PRO A 1 93 ? 5.043 13.278 -23.171 1.00 83.12 93 PRO A C 1
ATOM 725 O O . PRO A 1 93 ? 5.407 13.564 -22.031 1.00 83.12 93 PRO A O 1
ATOM 728 N N . ARG A 1 94 ? 4.542 12.074 -23.474 1.00 85.12 94 ARG A N 1
ATOM 729 C CA . ARG A 1 94 ? 4.425 10.992 -22.486 1.00 85.12 94 ARG A CA 1
ATOM 730 C C . ARG A 1 94 ? 5.619 10.052 -22.566 1.00 85.12 94 ARG A C 1
ATOM 732 O O . ARG A 1 94 ? 5.956 9.561 -23.645 1.00 85.12 94 ARG A O 1
ATOM 739 N N . PHE A 1 95 ? 6.193 9.772 -21.400 1.00 88.62 95 PHE A N 1
ATOM 740 C CA . PHE A 1 95 ? 7.250 8.788 -21.215 1.00 88.62 95 PHE A CA 1
ATOM 741 C C . PHE A 1 95 ? 6.680 7.523 -20.556 1.00 88.62 95 PHE A C 1
ATOM 743 O O . PHE A 1 95 ? 5.954 7.603 -19.563 1.00 88.62 95 PHE A O 1
ATOM 750 N N . ARG A 1 96 ? 6.960 6.354 -21.132 1.00 90.75 96 ARG A N 1
ATOM 751 C CA . ARG A 1 96 ? 6.450 5.044 -20.732 1.00 90.75 96 ARG A CA 1
ATOM 752 C C . ARG A 1 96 ? 7.582 4.227 -20.132 1.00 90.75 96 ARG A C 1
ATOM 754 O O . ARG A 1 96 ? 8.535 3.855 -20.818 1.00 90.75 96 ARG A O 1
ATOM 761 N N . ILE A 1 97 ? 7.435 3.934 -18.846 1.00 93.94 97 ILE A N 1
ATOM 762 C CA . ILE A 1 97 ? 8.391 3.168 -18.053 1.00 93.94 97 ILE A CA 1
ATOM 763 C C . ILE A 1 97 ? 7.742 1.836 -17.689 1.00 93.94 97 ILE A C 1
ATOM 765 O O . ILE A 1 97 ? 6.605 1.814 -17.218 1.00 93.94 97 ILE A O 1
ATOM 769 N N . MET A 1 98 ? 8.466 0.738 -17.880 1.00 94.81 98 MET A N 1
ATOM 770 C CA . MET A 1 98 ? 8.086 -0.582 -17.391 1.00 94.81 98 MET A CA 1
ATOM 771 C C . MET A 1 98 ? 9.043 -1.004 -16.283 1.00 94.81 98 MET A C 1
ATOM 773 O O . MET A 1 98 ? 10.252 -1.053 -16.490 1.00 94.81 98 MET A O 1
ATOM 777 N N . THR A 1 99 ? 8.500 -1.359 -15.123 1.00 95.56 99 THR A N 1
ATOM 778 C CA . THR A 1 99 ? 9.235 -2.070 -14.077 1.00 95.56 99 THR A CA 1
ATOM 779 C C . THR A 1 99 ? 8.698 -3.494 -14.007 1.00 95.56 99 THR A C 1
ATOM 781 O O . THR A 1 99 ? 7.485 -3.709 -14.045 1.00 95.56 99 THR A O 1
ATOM 784 N N . LEU A 1 100 ? 9.587 -4.482 -13.975 1.00 94.25 100 LEU A N 1
ATOM 785 C CA . LEU A 1 100 ? 9.189 -5.885 -13.965 1.00 94.25 100 LEU A CA 1
ATOM 786 C C . LEU A 1 100 ? 10.159 -6.711 -13.133 1.00 94.25 100 LEU A C 1
ATOM 788 O O . LEU A 1 100 ? 11.326 -6.858 -13.496 1.00 94.25 100 LEU A O 1
ATOM 792 N N . ASN A 1 101 ? 9.645 -7.313 -12.064 1.00 92.75 101 ASN A N 1
ATOM 793 C CA . ASN A 1 101 ? 10.325 -8.410 -11.396 1.00 92.75 101 ASN A CA 1
ATOM 794 C C . ASN A 1 101 ? 10.039 -9.713 -12.159 1.00 92.75 101 ASN A C 1
ATOM 796 O O . ASN A 1 101 ? 8.883 -10.111 -12.300 1.00 92.75 101 ASN A O 1
ATOM 800 N N . ARG A 1 102 ? 11.088 -10.340 -12.701 1.00 90.19 102 ARG A N 1
ATOM 801 C CA . ARG A 1 102 ? 10.994 -11.566 -13.512 1.00 90.19 102 ARG A CA 1
ATOM 802 C C . ARG A 1 102 ? 10.896 -12.828 -12.657 1.00 90.19 102 ARG A C 1
ATOM 804 O O . ARG A 1 102 ? 10.479 -13.865 -13.170 1.00 90.19 102 ARG A O 1
ATOM 811 N N . GLY A 1 103 ? 11.277 -12.752 -11.382 1.00 86.94 103 GLY A N 1
ATOM 812 C CA . GLY A 1 103 ? 11.448 -13.912 -10.517 1.00 86.94 103 GLY A CA 1
ATOM 813 C C . GLY A 1 103 ? 12.525 -14.884 -11.018 1.00 86.94 103 GLY A C 1
ATOM 814 O O . GLY A 1 103 ? 13.156 -14.702 -12.062 1.00 86.94 103 GLY A O 1
ATOM 815 N N . GLN A 1 104 ? 12.724 -15.978 -10.279 1.00 83.69 104 GLN A N 1
ATOM 816 C CA . GLN A 1 104 ? 13.746 -16.981 -10.615 1.00 83.69 104 GLN A CA 1
ATOM 817 C C . GLN A 1 104 ? 13.343 -17.954 -11.732 1.00 83.69 104 GLN A C 1
ATOM 819 O O . GLN A 1 104 ? 14.207 -18.552 -12.363 1.00 83.69 104 GLN A O 1
ATOM 824 N N . ARG A 1 105 ? 12.041 -18.122 -12.001 1.00 82.81 105 ARG A N 1
ATOM 825 C CA . ARG A 1 105 ? 11.534 -19.103 -12.983 1.00 82.81 105 ARG A CA 1
ATOM 826 C C . ARG A 1 105 ? 11.630 -18.638 -14.441 1.00 82.81 105 ARG A C 1
ATOM 828 O O . ARG A 1 105 ? 11.219 -19.370 -15.335 1.00 82.81 105 ARG A O 1
ATOM 835 N N . GLY A 1 106 ? 12.184 -17.450 -14.678 1.00 80.25 106 GLY A N 1
ATOM 836 C CA . GLY A 1 106 ? 12.228 -16.837 -15.999 1.00 80.25 106 GLY A CA 1
ATOM 837 C C . GLY A 1 106 ? 10.861 -16.312 -16.447 1.00 80.25 106 GLY A C 1
ATOM 838 O O . GLY A 1 106 ? 9.835 -16.513 -15.79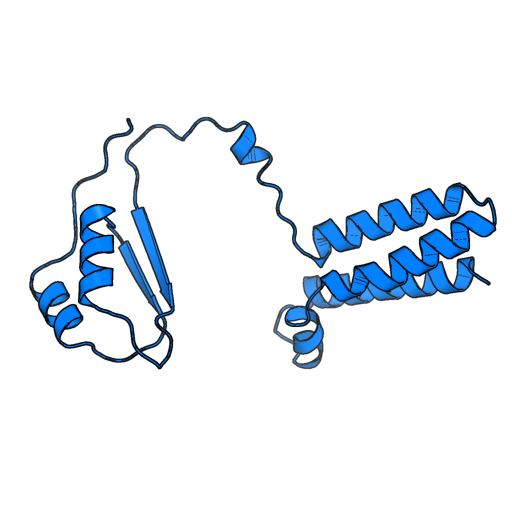9 1.00 80.25 106 GLY A O 1
ATOM 839 N N . ILE A 1 107 ? 10.860 -15.604 -17.572 1.00 89.31 107 ILE A N 1
ATOM 840 C CA . ILE A 1 107 ? 9.662 -15.055 -18.209 1.00 89.31 107 ILE A CA 1
ATOM 841 C C . ILE A 1 107 ? 9.708 -15.407 -19.691 1.00 89.31 107 ILE A C 1
ATOM 843 O O . ILE A 1 107 ? 10.793 -15.497 -20.258 1.00 89.31 107 ILE A O 1
ATOM 847 N N . ASP A 1 108 ? 8.549 -15.572 -20.322 1.00 92.94 108 ASP A N 1
ATOM 848 C CA . ASP A 1 108 ? 8.457 -15.696 -21.777 1.00 92.94 108 ASP A CA 1
ATOM 849 C C . ASP A 1 108 ? 8.967 -14.404 -22.440 1.00 92.94 108 ASP A C 1
ATOM 851 O O . ASP A 1 108 ? 8.257 -13.393 -22.526 1.00 92.94 108 ASP A O 1
ATOM 855 N N . ALA A 1 109 ? 10.224 -14.445 -22.885 1.00 93.12 109 ALA A N 1
ATOM 856 C CA . ALA A 1 109 ? 10.918 -13.336 -23.522 1.00 93.12 109 ALA A CA 1
ATOM 857 C C . ALA A 1 109 ? 10.184 -12.833 -24.765 1.00 93.12 109 ALA A C 1
ATOM 859 O O . ALA A 1 109 ? 10.009 -11.629 -24.936 1.00 93.12 109 ALA A O 1
ATOM 860 N N . ALA A 1 110 ? 9.674 -13.737 -25.604 1.00 94.25 110 ALA A N 1
ATOM 861 C CA . ALA A 1 110 ? 8.982 -13.359 -26.829 1.00 94.25 110 ALA A CA 1
ATOM 862 C C . ALA A 1 110 ? 7.687 -12.594 -26.522 1.00 94.25 110 ALA A C 1
ATOM 864 O O . ALA A 1 110 ? 7.362 -11.603 -27.183 1.00 94.25 110 ALA A O 1
ATOM 865 N N . ARG A 1 111 ? 6.941 -13.018 -25.496 1.00 95.12 111 ARG A N 1
ATOM 866 C CA . ARG A 1 111 ? 5.747 -12.293 -25.045 1.00 95.12 111 ARG A CA 1
ATOM 867 C C . ARG A 1 111 ? 6.092 -10.938 -24.436 1.00 95.12 111 ARG A C 1
ATOM 869 O O . ARG A 1 111 ? 5.360 -9.979 -24.687 1.00 95.12 111 ARG A O 1
ATOM 876 N N . LEU A 1 112 ? 7.181 -10.851 -23.674 1.00 94.50 112 LEU A N 1
ATOM 877 C CA . LEU A 1 112 ? 7.649 -9.590 -23.103 1.00 94.50 112 LEU A CA 1
ATOM 878 C C . LEU A 1 112 ? 8.074 -8.601 -24.196 1.00 94.50 112 LEU A C 1
ATOM 880 O O . LEU A 1 112 ? 7.645 -7.453 -24.163 1.00 94.50 112 LEU A O 1
ATOM 884 N N . ILE A 1 113 ? 8.827 -9.048 -25.202 1.00 95.00 113 ILE A N 1
ATOM 885 C CA . ILE A 1 113 ? 9.221 -8.227 -26.357 1.00 95.00 113 ILE A CA 1
ATOM 886 C C . ILE A 1 113 ? 7.982 -7.699 -27.083 1.00 95.00 113 ILE A C 1
ATOM 888 O O . ILE A 1 113 ? 7.865 -6.498 -27.311 1.00 95.00 113 ILE A O 1
ATOM 892 N N . ARG A 1 114 ? 6.991 -8.558 -27.362 1.00 95.75 114 ARG A N 1
ATOM 893 C CA . ARG A 1 114 ? 5.726 -8.113 -27.977 1.00 95.75 114 ARG A CA 1
ATOM 894 C C . ARG A 1 114 ? 5.016 -7.043 -27.149 1.00 95.75 114 ARG A C 1
ATOM 896 O O . ARG A 1 114 ? 4.415 -6.137 -27.722 1.00 95.75 114 ARG A O 1
ATOM 903 N N . LEU A 1 115 ? 5.060 -7.144 -25.821 1.00 95.06 115 LEU A N 1
ATOM 904 C CA . LEU A 1 115 ? 4.497 -6.130 -24.932 1.00 95.06 115 LEU A CA 1
ATOM 905 C C . LEU A 1 115 ? 5.283 -4.814 -25.013 1.00 95.06 115 LEU A C 1
ATOM 907 O O . LEU A 1 115 ? 4.662 -3.765 -25.158 1.00 95.06 115 LEU A O 1
ATOM 911 N N . ILE A 1 116 ? 6.618 -4.873 -24.954 1.00 94.56 116 ILE A N 1
ATOM 912 C CA . ILE A 1 116 ? 7.511 -3.707 -25.058 1.00 94.56 116 ILE A CA 1
ATOM 913 C C . ILE A 1 116 ? 7.238 -2.943 -26.354 1.00 94.56 116 ILE A C 1
ATOM 915 O O . ILE A 1 116 ? 7.024 -1.730 -26.325 1.00 94.56 116 ILE A O 1
ATOM 919 N N . GLU A 1 117 ? 7.180 -3.667 -27.470 1.00 94.00 117 GLU A N 1
ATOM 920 C CA . GLU A 1 117 ? 6.941 -3.106 -28.796 1.00 94.00 117 GLU A CA 1
ATOM 921 C C . GLU A 1 117 ? 5.543 -2.501 -28.920 1.00 94.00 117 GLU A C 1
ATOM 923 O O . GLU A 1 117 ? 5.389 -1.347 -29.328 1.00 94.00 117 GLU A O 1
ATOM 928 N N . ARG A 1 118 ? 4.510 -3.251 -28.513 1.00 94.44 118 ARG A N 1
ATOM 929 C CA . ARG A 1 118 ? 3.116 -2.801 -28.599 1.00 94.44 118 ARG A CA 1
ATOM 930 C C . ARG A 1 118 ? 2.864 -1.567 -27.742 1.00 94.44 118 ARG A C 1
ATOM 932 O O . ARG A 1 118 ? 2.204 -0.632 -28.189 1.00 94.44 118 ARG A O 1
ATOM 939 N N . GLU A 1 119 ? 3.379 -1.561 -26.516 1.00 93.25 119 GLU A N 1
ATOM 940 C CA . GLU A 1 119 ? 3.196 -0.447 -25.590 1.00 93.25 119 GLU A CA 1
ATOM 941 C C . GLU A 1 119 ? 4.213 0.674 -25.798 1.00 93.25 119 GLU A C 1
ATOM 943 O O . GLU A 1 119 ? 4.118 1.681 -25.100 1.00 93.25 119 GLU A O 1
ATOM 948 N N . ARG A 1 120 ? 5.151 0.546 -26.747 1.00 92.19 120 ARG A N 1
ATOM 949 C CA . ARG A 1 120 ? 6.209 1.534 -27.023 1.00 92.19 120 ARG A CA 1
ATOM 950 C C . ARG A 1 120 ? 6.923 1.968 -25.739 1.00 92.19 120 ARG A C 1
ATOM 952 O O . ARG A 1 120 ? 7.030 3.159 -25.448 1.00 92.19 120 ARG A O 1
ATOM 959 N N . ILE A 1 121 ? 7.336 0.994 -24.929 1.00 93.44 121 ILE A N 1
ATOM 960 C CA . ILE A 1 121 ? 8.054 1.259 -23.679 1.00 93.44 121 ILE A CA 1
ATOM 961 C C . ILE A 1 121 ? 9.415 1.886 -24.005 1.00 93.44 121 ILE A C 1
ATOM 963 O O . ILE A 1 121 ? 10.118 1.403 -24.887 1.00 93.44 121 ILE A O 1
ATOM 967 N N . GLN A 1 122 ? 9.780 2.959 -23.301 1.00 92.44 122 GLN A N 1
ATOM 968 C CA . GLN A 1 122 ? 11.019 3.712 -23.547 1.00 92.44 122 GLN A CA 1
ATOM 969 C C . GLN A 1 122 ? 12.085 3.467 -22.475 1.00 92.44 122 GLN A C 1
ATOM 971 O O . GLN A 1 122 ? 13.273 3.585 -22.752 1.00 92.44 122 GLN A O 1
ATOM 976 N N . LEU A 1 123 ? 11.677 3.100 -21.259 1.00 92.44 123 LEU A N 1
ATOM 977 C CA . LEU A 1 123 ? 12.587 2.718 -20.182 1.00 92.44 123 LEU A CA 1
ATOM 978 C C . LEU A 1 123 ? 12.107 1.429 -19.529 1.00 92.44 123 LEU A C 1
ATOM 980 O O . LEU A 1 123 ? 10.932 1.301 -19.185 1.00 92.44 123 LEU A O 1
ATOM 984 N N . ILE A 1 124 ? 13.026 0.487 -19.339 1.00 93.25 124 ILE A N 1
ATOM 985 C CA . ILE A 1 124 ? 12.736 -0.821 -18.762 1.00 93.25 124 ILE A CA 1
ATOM 986 C C . ILE A 1 124 ? 13.654 -1.044 -17.564 1.00 93.25 124 ILE A C 1
ATOM 988 O O . ILE A 1 124 ? 14.873 -0.981 -17.689 1.00 93.25 124 ILE A O 1
ATOM 992 N N . CYS A 1 125 ? 13.062 -1.340 -16.412 1.00 93.81 125 CYS A N 1
ATOM 993 C CA . CYS A 1 125 ? 13.765 -1.733 -15.198 1.00 93.81 125 CYS A CA 1
ATOM 994 C C . CYS A 1 125 ? 13.397 -3.182 -14.869 1.00 93.81 125 CYS A C 1
ATOM 996 O O . CYS A 1 125 ? 12.289 -3.455 -14.400 1.00 93.81 125 CYS A O 1
ATOM 998 N N . LEU A 1 126 ? 14.316 -4.111 -15.130 1.00 91.38 126 LEU A N 1
ATOM 999 C CA . LEU A 1 126 ? 14.142 -5.522 -14.792 1.00 91.38 126 LEU A CA 1
ATOM 1000 C C . LEU A 1 126 ? 14.765 -5.820 -13.427 1.00 91.38 126 LEU A C 1
ATOM 1002 O O . LEU A 1 126 ? 15.873 -5.373 -13.137 1.00 91.38 126 LEU A O 1
ATOM 1006 N N . GLN A 1 127 ? 14.054 -6.585 -12.605 1.00 93.00 127 GLN A N 1
ATOM 1007 C CA . GLN A 1 127 ? 14.524 -7.086 -11.315 1.00 93.00 127 GLN A CA 1
ATOM 1008 C C . GLN A 1 127 ? 14.522 -8.611 -11.352 1.00 93.00 127 GLN A C 1
ATOM 1010 O O . GLN A 1 127 ? 13.590 -9.208 -11.892 1.00 93.00 127 GLN A O 1
ATOM 1015 N N . GLU A 1 128 ? 15.543 -9.214 -10.743 1.00 88.56 128 GLU A N 1
ATOM 1016 C CA . GLU A 1 128 ? 15.741 -10.667 -10.691 1.00 88.56 128 GLU A CA 1
ATOM 1017 C C . GLU A 1 128 ? 15.871 -11.349 -12.076 1.00 88.56 128 GLU A C 1
ATOM 1019 O O . GLU A 1 128 ? 15.589 -10.785 -13.138 1.00 88.56 128 GLU A O 1
ATOM 1024 N N . GLY A 1 129 ? 16.333 -12.601 -12.063 1.00 79.88 129 GLY A N 1
ATOM 1025 C CA . GLY A 1 129 ? 16.470 -13.441 -13.254 1.00 79.88 129 GLY A CA 1
ATOM 1026 C C . GLY A 1 129 ? 17.854 -13.411 -13.915 1.00 79.88 129 GLY A C 1
ATOM 1027 O O . GLY A 1 129 ? 18.679 -12.534 -13.674 1.00 79.88 129 GLY A O 1
ATOM 1028 N N . GLY A 1 130 ? 18.106 -14.420 -14.753 1.00 78.62 130 GLY A N 1
ATOM 1029 C CA . GLY A 1 130 ? 19.347 -14.575 -15.514 1.00 78.62 130 GLY A CA 1
ATOM 1030 C C . GLY A 1 130 ? 19.281 -13.982 -16.925 1.00 78.62 130 GLY A C 1
ATOM 1031 O O . GLY A 1 130 ? 18.255 -13.439 -17.361 1.00 78.62 130 GLY A O 1
ATOM 1032 N N . GLY A 1 131 ? 20.390 -14.115 -17.654 1.00 79.25 131 GLY A N 1
ATOM 1033 C CA . GLY A 1 131 ? 20.455 -13.787 -19.075 1.00 79.25 131 GLY A CA 1
ATOM 1034 C C . GLY A 1 131 ? 19.555 -14.722 -19.880 1.00 79.25 131 GLY A C 1
ATOM 1035 O O . GLY A 1 131 ? 19.783 -15.926 -19.908 1.00 79.25 131 GLY A O 1
ATOM 1036 N N . ASP A 1 132 ? 18.529 -14.164 -20.517 1.00 86.94 132 ASP A N 1
ATOM 1037 C CA . ASP A 1 132 ? 17.717 -14.879 -21.500 1.00 86.94 132 ASP A CA 1
ATOM 1038 C C . ASP A 1 132 ? 18.300 -14.592 -22.894 1.00 86.94 132 ASP A C 1
ATOM 1040 O O . ASP A 1 132 ? 18.426 -13.412 -23.241 1.00 86.94 132 ASP A O 1
ATOM 1044 N N . PRO A 1 133 ? 18.696 -15.613 -23.677 1.00 90.19 133 PRO A N 1
ATOM 1045 C CA . PRO A 1 133 ? 19.331 -15.411 -24.979 1.00 90.19 133 PRO A CA 1
ATOM 1046 C C . PRO A 1 133 ? 18.485 -14.586 -25.953 1.00 90.19 133 PRO A C 1
ATOM 1048 O O . PRO A 1 133 ? 19.027 -13.739 -26.659 1.00 90.19 133 PRO A O 1
ATOM 1051 N N . ILE A 1 134 ? 17.161 -14.774 -25.947 1.00 91.12 134 ILE A N 1
ATOM 1052 C CA . ILE A 1 134 ? 16.236 -14.058 -26.835 1.00 91.12 134 ILE A CA 1
ATOM 1053 C C . ILE A 1 134 ? 16.167 -12.588 -26.427 1.00 91.12 134 ILE A C 1
ATOM 1055 O O . ILE A 1 134 ? 16.234 -11.696 -27.272 1.00 91.12 134 ILE A O 1
ATOM 1059 N N . MET A 1 135 ? 16.073 -12.317 -25.120 1.00 90.44 135 MET A N 1
ATOM 1060 C CA . MET A 1 135 ? 16.124 -10.937 -24.629 1.00 90.44 135 MET A CA 1
ATOM 1061 C C . MET A 1 135 ? 17.463 -10.282 -24.951 1.00 90.44 135 MET A C 1
ATOM 1063 O O . MET A 1 135 ? 17.482 -9.119 -25.331 1.00 90.44 135 MET A O 1
ATOM 1067 N N . ARG A 1 136 ? 18.574 -11.013 -24.812 1.00 91.12 136 ARG A N 1
ATOM 1068 C CA . ARG A 1 136 ? 19.911 -10.499 -25.117 1.00 91.12 136 ARG A CA 1
ATOM 1069 C C . ARG A 1 136 ? 20.031 -10.087 -26.581 1.00 91.12 136 ARG A C 1
ATOM 1071 O O . ARG A 1 136 ? 20.449 -8.966 -26.845 1.00 91.12 136 ARG A O 1
ATOM 1078 N N . GLU A 1 137 ? 19.608 -10.948 -27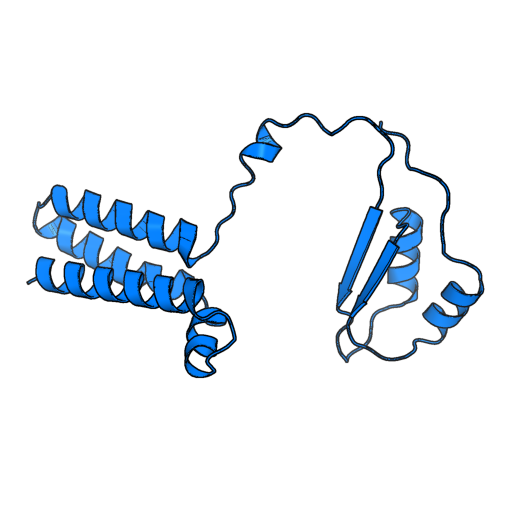.502 1.00 93.06 137 GLU A N 1
ATOM 1079 C CA . GLU A 1 137 ? 19.594 -10.634 -28.933 1.00 93.06 137 GLU A CA 1
ATOM 1080 C C . GLU A 1 137 ? 18.727 -9.399 -29.224 1.00 93.06 137 GLU A C 1
ATOM 1082 O O . GLU A 1 137 ? 19.128 -8.504 -29.966 1.00 93.06 137 GLU A O 1
ATOM 1087 N N . TYR A 1 138 ? 17.546 -9.315 -28.608 1.00 92.06 138 TYR A N 1
ATOM 1088 C CA . TYR A 1 138 ? 16.672 -8.152 -28.741 1.00 92.06 138 TYR A CA 1
ATOM 1089 C C . TYR A 1 138 ? 17.322 -6.864 -28.215 1.00 92.06 138 TYR A C 1
ATOM 1091 O O . TYR A 1 138 ? 17.201 -5.808 -28.837 1.00 92.06 138 TYR A O 1
ATOM 1099 N N . TRP A 1 139 ? 18.059 -6.942 -27.106 1.00 90.94 139 TRP A N 1
ATOM 1100 C CA . TRP A 1 139 ? 18.795 -5.803 -26.568 1.00 90.94 139 TRP A CA 1
ATOM 1101 C C . TRP A 1 139 ? 19.922 -5.338 -27.487 1.00 90.94 139 TRP A C 1
ATOM 1103 O O . TRP A 1 139 ? 20.042 -4.137 -27.730 1.00 90.94 139 TRP A O 1
ATOM 1113 N N . GLU A 1 140 ? 20.704 -6.276 -28.021 1.00 91.88 140 GLU A N 1
ATOM 1114 C CA . GLU A 1 140 ? 21.822 -6.012 -28.934 1.00 91.88 140 GLU A CA 1
ATOM 1115 C C . GLU A 1 140 ? 21.355 -5.389 -30.261 1.00 91.88 140 GLU A C 1
ATOM 1117 O O . GLU A 1 140 ? 22.069 -4.575 -30.842 1.00 91.88 140 GLU A O 1
ATOM 1122 N N . LYS A 1 141 ? 20.123 -5.679 -30.702 1.00 90.62 141 LYS A N 1
ATOM 1123 C CA . LYS A 1 141 ? 19.503 -5.060 -31.889 1.00 90.62 141 LYS A CA 1
ATOM 1124 C C . LYS A 1 141 ? 19.079 -3.597 -31.704 1.00 90.62 141 LYS A C 1
ATOM 1126 O O . LYS A 1 141 ? 18.703 -2.965 -32.686 1.00 90.62 141 LYS A O 1
ATOM 1131 N N . GLY A 1 142 ? 19.143 -3.051 -30.488 1.00 85.06 142 GLY A N 1
ATOM 1132 C CA . GLY A 1 142 ? 18.790 -1.654 -30.223 1.00 85.06 142 GLY A CA 1
ATOM 1133 C C . GLY A 1 142 ? 17.291 -1.443 -30.002 1.00 85.06 142 GLY A C 1
ATOM 1134 O O . GLY A 1 142 ? 16.600 -0.831 -30.806 1.00 85.06 142 GLY A O 1
ATOM 1135 N N . TRP A 1 143 ? 16.795 -1.922 -28.864 1.00 84.12 143 TRP A N 1
ATOM 1136 C CA . TRP A 1 143 ? 15.398 -1.791 -28.424 1.00 84.12 143 TRP A CA 1
ATOM 1137 C C . TRP A 1 143 ? 14.964 -0.370 -28.019 1.00 84.12 143 TRP A C 1
ATOM 1139 O O . TRP A 1 143 ? 13.773 -0.114 -27.826 1.00 84.12 143 TRP A O 1
ATOM 1149 N N . TYR A 1 144 ? 15.918 0.539 -27.798 1.00 81.56 144 TYR A N 1
ATOM 1150 C CA . TYR A 1 144 ? 15.646 1.859 -27.239 1.00 81.56 144 TYR A CA 1
ATOM 1151 C C . TYR A 1 144 ? 14.942 2.761 -28.254 1.00 81.56 144 TYR A C 1
ATOM 1153 O O . TYR A 1 144 ? 15.220 2.753 -29.452 1.00 81.56 144 TYR A O 1
ATOM 1161 N N . ARG A 1 145 ? 14.025 3.582 -27.747 1.00 78.44 145 ARG A N 1
ATOM 1162 C CA . ARG A 1 145 ? 13.203 4.496 -28.540 1.00 78.44 145 ARG A CA 1
ATOM 1163 C C . ARG A 1 145 ? 13.503 5.931 -28.135 1.00 78.44 145 ARG A C 1
ATOM 1165 O O . ARG A 1 145 ? 13.518 6.243 -26.947 1.00 78.44 145 ARG A O 1
ATOM 1172 N N . THR A 1 146 ? 13.737 6.797 -29.115 1.00 74.69 146 THR A N 1
ATOM 1173 C CA . THR A 1 146 ? 13.984 8.236 -28.904 1.00 74.69 146 THR A CA 1
ATOM 1174 C C . THR A 1 146 ? 12.753 9.092 -29.197 1.00 74.69 146 THR A C 1
ATOM 1176 O O . THR A 1 146 ? 12.748 10.292 -28.930 1.00 74.69 146 THR A O 1
ATOM 1179 N N . ASP A 1 147 ? 11.691 8.485 -29.723 1.00 77.75 147 ASP A N 1
ATOM 1180 C CA . ASP A 1 147 ? 10.442 9.140 -30.068 1.00 77.75 147 ASP A CA 1
ATOM 1181 C C . ASP A 1 147 ? 9.479 9.214 -28.871 1.00 77.75 147 ASP A C 1
ATOM 1183 O O . ASP A 1 147 ? 9.247 8.246 -28.139 1.00 77.75 147 ASP A O 1
ATOM 1187 N N . PHE A 1 148 ? 8.879 10.390 -28.678 1.00 70.88 148 PHE A N 1
ATOM 1188 C CA . PHE A 1 148 ? 7.859 10.609 -27.656 1.00 70.88 148 PHE A CA 1
ATOM 1189 C C . PHE A 1 148 ? 6.467 10.266 -28.184 1.00 70.88 148 PHE A C 1
ATOM 1191 O O . PHE A 1 148 ? 6.125 10.539 -29.335 1.00 70.88 148 PHE A O 1
ATOM 1198 N N . VAL A 1 149 ? 5.618 9.711 -27.316 1.00 67.12 149 VAL A N 1
ATOM 1199 C CA . VAL A 1 149 ? 4.221 9.451 -27.672 1.00 67.12 149 VAL A CA 1
ATOM 1200 C C . VAL A 1 149 ? 3.456 10.772 -27.627 1.00 67.12 149 VAL A C 1
ATOM 1202 O O . VAL A 1 149 ? 3.341 11.383 -26.560 1.00 67.12 149 VAL A O 1
ATOM 1205 N N . ALA A 1 150 ? 2.922 11.199 -28.774 1.00 60.91 150 ALA A N 1
ATOM 1206 C CA . ALA A 1 150 ? 2.035 12.355 -28.856 1.00 60.91 150 ALA A CA 1
ATOM 1207 C C . ALA A 1 150 ? 0.806 12.149 -27.954 1.00 60.91 150 ALA A C 1
ATOM 1209 O O . ALA A 1 150 ? 0.201 11.070 -27.942 1.00 60.91 150 ALA A O 1
ATOM 1210 N N . SER A 1 151 ? 0.438 13.174 -27.184 1.00 57.72 151 SER A N 1
ATOM 1211 C CA . SER A 1 151 ? -0.800 13.163 -26.409 1.00 57.72 151 SER A CA 1
ATOM 1212 C C . SER A 1 151 ? -1.989 13.154 -27.373 1.00 57.72 151 SER A C 1
ATOM 1214 O O . SER A 1 151 ? -2.209 14.145 -28.066 1.00 57.72 151 SER A O 1
ATOM 1216 N N . ARG A 1 152 ? -2.720 12.035 -27.437 1.00 55.25 152 ARG A N 1
ATOM 1217 C CA . ARG A 1 152 ? -4.100 12.032 -27.941 1.00 55.25 152 ARG A CA 1
ATOM 1218 C C . ARG A 1 152 ? -5.010 12.759 -26.962 1.00 55.25 152 ARG A C 1
ATOM 1220 O O . ARG A 1 152 ? -4.758 12.612 -25.739 1.00 55.25 152 ARG A O 1
#

Sequence (152 aa):
MIIIFTLYYISLVVAVLAAVRLPGERLWPTAPLVYMPRWLFLPPLLVLALVADRSQCRTLWLVHGITALVVAGPLMQIALPIGRLRARPPPGPRFRIMTLNRGQRGIDAARLIRLIERERIQLICLQEGGGDPIMREYWEKGWYRTDFVASR

pLDDT: mean 88.78, std 7.69, range [55.25, 97.12]